Protein AF-A0A7J4VM39-F1 (afdb_monomer)

Foldseek 3Di:
DDEWEWEWDADPCFIWIDTPPRIDDGDNYSVVNVVVVVVVVVVCVVPDDHYDYDYDDDPDD

Nearest PDB structures (foldseek):
  4xuu-assembly1_D  TM=5.561E-01  e=7.129E-01  Homo sapiens
  5jn6-assembly1_A  TM=4.092E-01  e=5.073E-01  Rhodopseudomonas palustris CGA009
  4uud-assembly1_D  TM=4.580E-01  e=3.651E+00  Homo sapiens

pLDDT: mean 72.64, std 13.83, range [46.28, 88.62]

Solvent-accessible surface area (backbone atoms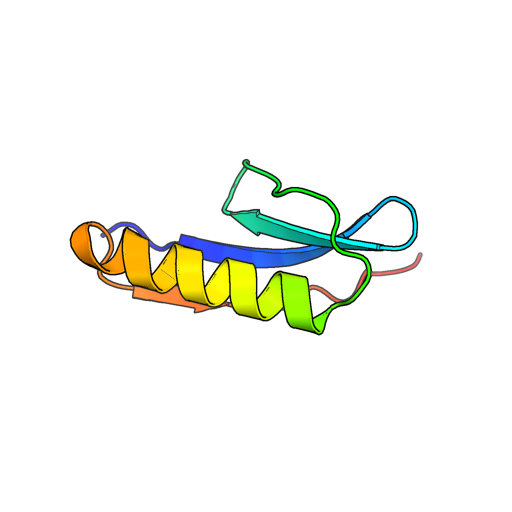 only — not comparable to full-atom values): 3648 Å² total; per-residue (Å²): 139,58,75,49,44,43,31,55,41,80,43,97,91,24,13,19,30,26,48,87,90,48,71,50,75,74,25,85,40,64,63,58,22,48,52,49,47,50,50,52,49,60,63,40,52,82,81,36,92,46,76,53,77,48,79,60,77,79,83,79,127

Sequence (61 aa):
MTYVTYEIVRHDGGWAYKLGNTLSETYAYREDAIEGAKSAAARQKLDVEDVSVREHAARTR

Mean predicted aligned error: 8.71 Å

Structure (mmCIF, N/CA/C/O backbone):
data_AF-A0A7J4VM39-F1
#
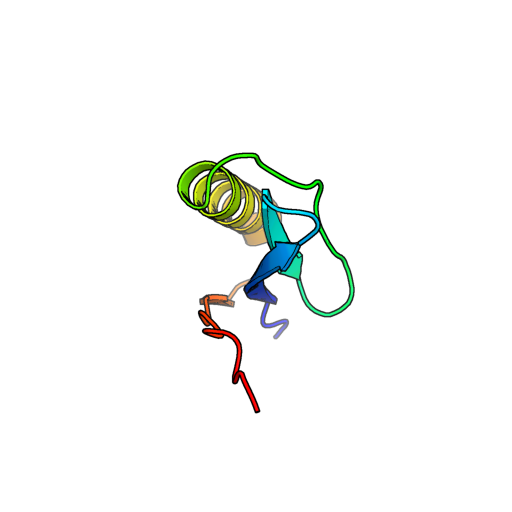_entry.id   AF-A0A7J4VM39-F1
#
loop_
_atom_site.group_PDB
_atom_site.id
_atom_site.type_symbol
_atom_site.label_atom_id
_atom_site.label_alt_id
_atom_site.label_comp_id
_atom_site.label_asym_id
_atom_site.label_entity_id
_atom_site.label_seq_id
_atom_site.pdbx_PDB_ins_code
_atom_site.Cartn_x
_atom_site.Cartn_y
_atom_site.Cartn_z
_atom_site.occupancy
_atom_site.B_iso_or_equiv
_atom_site.auth_seq_id
_atom_site.auth_comp_id
_atom_site.auth_asym_id
_atom_site.auth_atom_id
_atom_site.pdbx_PDB_model_num
ATOM 1 N N . MET A 1 1 ? -10.528 -2.539 17.920 1.00 49.31 1 MET A N 1
ATOM 2 C CA . MET A 1 1 ? -9.133 -2.854 17.551 1.00 49.31 1 MET A CA 1
ATOM 3 C C . MET A 1 1 ? -9.107 -3.278 16.094 1.00 49.31 1 MET A C 1
ATOM 5 O O . MET A 1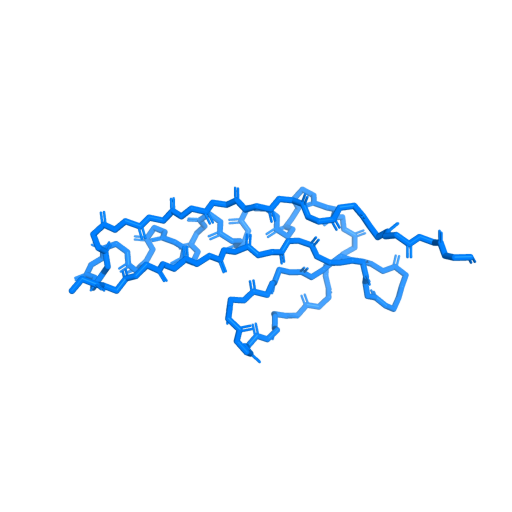 1 ? -9.457 -4.410 15.781 1.00 49.31 1 MET A O 1
ATOM 9 N N . THR A 1 2 ? -8.798 -2.343 15.204 1.00 56.25 2 THR A N 1
ATOM 10 C CA . THR A 1 2 ? -8.739 -2.547 13.752 1.00 56.25 2 THR A CA 1
ATOM 11 C C . THR A 1 2 ? -7.271 -2.627 13.352 1.00 56.25 2 THR A C 1
ATOM 13 O O . THR A 1 2 ? -6.544 -1.644 13.439 1.00 56.25 2 THR A O 1
ATOM 16 N N . TYR A 1 3 ? -6.827 -3.822 12.969 1.00 61.12 3 TYR A N 1
ATOM 17 C CA . TYR A 1 3 ? -5.464 -4.071 12.510 1.00 61.12 3 TYR A CA 1
ATOM 18 C C . TYR A 1 3 ? -5.418 -3.914 10.999 1.00 61.12 3 TYR A C 1
ATOM 20 O O . TYR A 1 3 ? -6.155 -4.581 10.269 1.00 61.12 3 TYR A O 1
ATOM 28 N N . VAL A 1 4 ? -4.545 -3.037 10.527 1.00 67.94 4 VAL A N 1
ATOM 29 C CA . VAL A 1 4 ? -4.413 -2.719 9.106 1.00 67.94 4 VAL A CA 1
ATOM 30 C C . VAL A 1 4 ? -3.135 -3.381 8.607 1.00 67.94 4 VAL A C 1
ATOM 32 O O . VAL A 1 4 ? -2.030 -3.029 9.016 1.00 67.94 4 VAL A O 1
ATOM 35 N N . THR A 1 5 ? -3.290 -4.405 7.765 1.00 73.38 5 THR A N 1
ATOM 36 C CA . THR A 1 5 ? -2.163 -5.114 7.144 1.00 73.38 5 THR A CA 1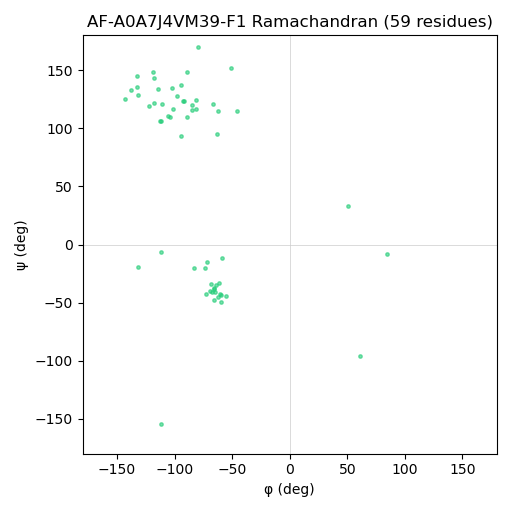
ATOM 37 C C . THR A 1 5 ? -1.975 -4.642 5.715 1.00 73.38 5 THR A C 1
ATOM 39 O O . THR A 1 5 ? -2.859 -4.832 4.881 1.00 73.38 5 THR A O 1
ATOM 42 N N . TYR A 1 6 ? -0.817 -4.040 5.449 1.00 80.12 6 TYR A N 1
ATOM 43 C CA . TYR A 1 6 ? -0.395 -3.673 4.103 1.00 80.12 6 TYR A CA 1
ATOM 44 C C . TYR A 1 6 ? 0.444 -4.804 3.508 1.00 80.12 6 TYR A C 1
ATOM 46 O O . TYR A 1 6 ? 1.458 -5.200 4.089 1.00 80.12 6 TYR A O 1
ATOM 54 N N . GLU A 1 7 ? 0.020 -5.306 2.353 1.00 84.12 7 GLU A N 1
ATOM 55 C CA . GLU A 1 7 ? 0.707 -6.335 1.577 1.00 84.12 7 GLU A CA 1
ATOM 56 C C . GLU A 1 7 ? 1.244 -5.721 0.286 1.00 84.12 7 GLU A C 1
ATOM 58 O O . GLU A 1 7 ? 0.483 -5.199 -0.525 1.00 84.12 7 GLU A O 1
ATOM 63 N N . ILE A 1 8 ? 2.555 -5.793 0.073 1.00 85.56 8 ILE A N 1
ATOM 64 C CA . ILE A 1 8 ? 3.164 -5.375 -1.191 1.00 85.56 8 ILE A CA 1
ATOM 65 C C . ILE A 1 8 ? 3.093 -6.545 -2.170 1.00 85.56 8 ILE A C 1
ATOM 67 O O . ILE A 1 8 ? 3.708 -7.588 -1.943 1.00 85.56 8 ILE A O 1
ATOM 71 N N . VAL A 1 9 ? 2.350 -6.369 -3.259 1.00 85.56 9 VAL A N 1
ATOM 72 C CA . VAL A 1 9 ? 2.152 -7.374 -4.306 1.00 85.56 9 VAL A CA 1
ATOM 73 C C . VAL A 1 9 ? 2.699 -6.869 -5.636 1.00 85.56 9 VAL A C 1
ATOM 75 O O . VAL A 1 9 ? 2.613 -5.687 -5.962 1.00 85.56 9 VAL A O 1
ATOM 78 N N . ARG A 1 10 ? 3.281 -7.772 -6.426 1.00 84.69 10 ARG A N 1
ATOM 79 C CA . ARG A 1 10 ? 3.713 -7.457 -7.789 1.00 84.69 10 ARG A CA 1
ATOM 80 C C . ARG A 1 10 ? 2.501 -7.553 -8.714 1.00 84.69 10 ARG A C 1
ATOM 82 O O . ARG A 1 10 ? 1.852 -8.596 -8.741 1.00 84.69 10 ARG A O 1
ATOM 89 N N . HIS A 1 11 ? 2.197 -6.489 -9.448 1.00 82.06 11 HIS A N 1
ATOM 90 C CA . HIS A 1 11 ? 1.021 -6.413 -10.317 1.00 82.06 11 HIS A CA 1
ATOM 91 C C . HIS A 1 11 ? 1.394 -5.748 -11.646 1.00 82.06 11 HIS A C 1
ATOM 93 O O . HIS A 1 11 ? 2.082 -4.734 -11.639 1.00 82.06 11 HIS A O 1
ATOM 99 N N . ASP A 1 12 ? 0.980 -6.335 -12.773 1.00 73.06 12 ASP A N 1
ATOM 100 C CA . ASP A 1 12 ? 1.148 -5.786 -14.135 1.00 73.06 12 ASP A CA 1
ATOM 101 C C . ASP A 1 12 ? 2.576 -5.324 -14.509 1.00 73.06 12 ASP A C 1
ATOM 103 O O . ASP A 1 12 ? 2.790 -4.357 -15.231 1.00 73.06 12 ASP A O 1
ATOM 107 N N . GLY A 1 13 ? 3.599 -6.004 -13.980 1.00 82.00 13 GLY A N 1
ATOM 108 C CA . GLY A 1 13 ? 5.005 -5.631 -14.189 1.00 82.00 13 GLY A CA 1
ATOM 109 C C . GLY A 1 13 ? 5.538 -4.557 -13.232 1.00 82.00 13 GLY A C 1
ATOM 110 O O . GLY A 1 13 ? 6.752 -4.368 -13.175 1.00 82.00 13 GLY A O 1
ATOM 111 N N . GLY A 1 14 ? 4.673 -3.948 -12.423 1.00 86.75 14 GLY A N 1
ATOM 112 C CA . GLY A 1 14 ? 5.008 -3.040 -11.330 1.00 86.75 14 GLY A CA 1
ATOM 113 C C . GLY A 1 14 ? 4.689 -3.619 -9.948 1.00 86.75 14 GLY A C 1
ATOM 114 O O . GLY A 1 14 ? 4.656 -4.836 -9.734 1.00 86.75 14 GLY A O 1
ATOM 115 N N . TRP A 1 15 ? 4.461 -2.726 -8.992 1.00 88.62 15 TRP A N 1
ATOM 116 C CA . TRP A 1 15 ? 4.231 -3.017 -7.582 1.00 88.62 15 TRP A CA 1
ATOM 117 C C . TRP A 1 15 ? 3.022 -2.251 -7.077 1.00 88.62 15 TRP A C 1
ATOM 119 O O . TRP A 1 15 ? 2.892 -1.063 -7.322 1.00 88.62 15 TRP A O 1
ATOM 129 N N . ALA A 1 16 ? 2.161 -2.902 -6.317 1.00 88.00 16 ALA A N 1
ATOM 130 C CA . ALA A 1 16 ? 1.035 -2.254 -5.670 1.00 88.00 16 ALA A CA 1
ATOM 131 C C . ALA A 1 16 ? 0.985 -2.685 -4.210 1.00 88.00 16 ALA A C 1
ATOM 133 O O . ALA A 1 16 ? 1.304 -3.826 -3.875 1.00 88.00 16 ALA A O 1
ATOM 134 N N . TYR A 1 17 ? 0.578 -1.777 -3.330 1.00 86.56 17 TYR A N 1
ATOM 135 C CA . TYR A 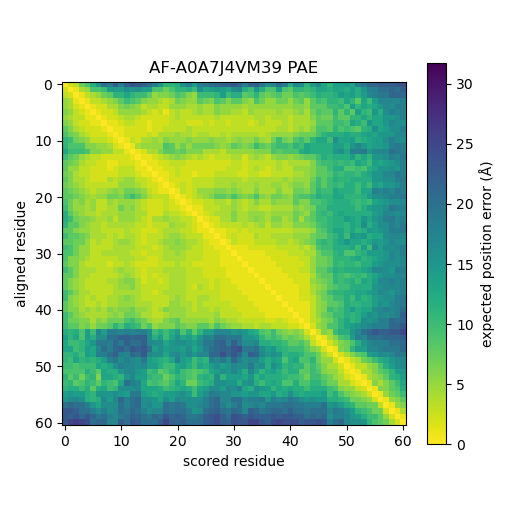1 17 ? 0.260 -2.144 -1.959 1.00 86.56 17 TYR A CA 1
ATOM 136 C C . TYR A 1 17 ? -1.238 -2.413 -1.839 1.00 86.56 17 TYR A C 1
ATOM 138 O O . TYR A 1 17 ? -2.070 -1.693 -2.391 1.00 86.56 17 TYR A O 1
ATOM 146 N N . LYS A 1 18 ? -1.583 -3.468 -1.117 1.00 83.56 18 LYS A N 1
ATOM 147 C CA . LYS A 1 18 ? -2.949 -3.889 -0.842 1.00 83.56 18 LYS A CA 1
ATOM 148 C C . LYS A 1 18 ? -3.212 -3.751 0.648 1.00 83.56 18 LYS A C 1
ATOM 150 O O . LYS A 1 18 ? -2.403 -4.190 1.457 1.00 83.56 18 LYS A O 1
ATOM 155 N N . LEU A 1 19 ? -4.352 -3.175 1.003 1.00 81.12 19 LEU A N 1
ATOM 156 C CA . LEU A 1 19 ? -4.854 -3.143 2.367 1.00 81.12 19 LEU A CA 1
ATOM 157 C C . LEU A 1 19 ? -6.121 -3.992 2.459 1.00 81.12 19 LEU A C 1
ATOM 159 O O . LEU A 1 19 ? -7.184 -3.585 1.986 1.00 81.12 19 LEU A O 1
ATOM 163 N N . GLY A 1 20 ? -6.015 -5.171 3.074 1.00 77.75 20 GLY A N 1
ATOM 164 C CA . GLY A 1 20 ? -7.144 -6.090 3.234 1.00 77.75 20 GLY A CA 1
ATOM 165 C C . GLY A 1 20 ? -7.703 -6.545 1.883 1.00 77.75 20 GLY A C 1
ATOM 166 O O . GLY A 1 20 ? -7.169 -7.471 1.278 1.00 77.75 20 GLY A O 1
ATOM 167 N N . ASN A 1 21 ? -8.752 -5.876 1.395 1.00 77.19 21 ASN A N 1
ATOM 168 C CA . ASN A 1 21 ? -9.381 -6.135 0.094 1.00 77.19 21 ASN A CA 1
ATOM 169 C C . ASN A 1 21 ? -9.203 -5.009 -0.939 1.00 77.19 21 ASN A C 1
ATOM 171 O O . ASN A 1 21 ? -9.574 -5.201 -2.094 1.00 77.19 21 ASN A O 1
ATOM 175 N N . THR A 1 22 ? -8.624 -3.872 -0.557 1.00 81.88 22 THR A N 1
ATOM 176 C CA . THR A 1 22 ? -8.413 -2.725 -1.450 1.00 81.88 22 THR A CA 1
ATOM 177 C C . THR A 1 22 ? -6.993 -2.746 -1.990 1.00 81.88 22 THR A C 1
ATOM 179 O O . THR A 1 22 ? -6.042 -2.834 -1.216 1.00 81.88 22 THR A O 1
ATOM 182 N N . LEU A 1 23 ? -6.842 -2.658 -3.309 1.00 81.00 23 LEU A N 1
ATOM 183 C CA . LEU A 1 23 ? -5.549 -2.592 -3.988 1.00 81.00 23 LEU A CA 1
ATOM 184 C C . LEU A 1 23 ? -5.276 -1.146 -4.412 1.00 81.00 23 LEU A C 1
ATOM 186 O O . LEU A 1 23 ? -6.179 -0.480 -4.917 1.00 81.00 23 LEU A O 1
ATOM 190 N N . SER A 1 24 ? -4.059 -0.659 -4.181 1.00 80.81 24 SER A N 1
ATOM 191 C CA . SER A 1 24 ? -3.639 0.662 -4.647 1.00 80.81 24 SER A CA 1
ATOM 192 C C . SER A 1 24 ? -3.246 0.633 -6.124 1.00 80.81 24 SER A C 1
ATOM 194 O O . SER A 1 24 ? -3.097 -0.428 -6.732 1.00 80.81 24 SER A O 1
ATOM 196 N N . GLU A 1 25 ? -3.050 1.824 -6.683 1.00 83.00 25 GLU A N 1
ATOM 197 C CA . GLU A 1 25 ? -2.471 2.033 -8.007 1.00 83.00 25 GLU A CA 1
ATOM 198 C C . GLU A 1 25 ? -1.152 1.263 -8.178 1.00 83.00 25 GLU A C 1
ATOM 200 O O . GLU A 1 25 ? -0.434 0.981 -7.213 1.00 83.00 25 GLU A O 1
ATOM 205 N N . THR A 1 26 ? -0.845 0.898 -9.424 1.00 87.38 26 THR A N 1
ATOM 206 C CA . THR A 1 26 ? 0.398 0.191 -9.745 1.00 87.38 26 THR A CA 1
ATOM 207 C C . THR A 1 26 ? 1.534 1.200 -9.853 1.00 87.3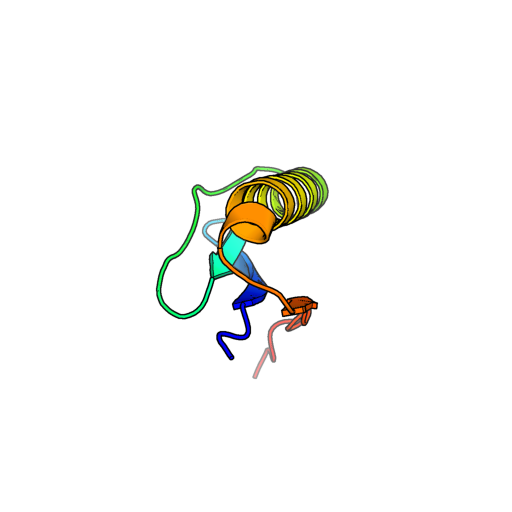8 26 THR A C 1
ATOM 209 O O . THR A 1 26 ? 1.538 2.063 -10.727 1.00 87.38 26 THR A O 1
ATOM 212 N N . TYR A 1 27 ? 2.507 1.074 -8.965 1.00 84.44 27 TYR A N 1
ATOM 213 C CA . TYR A 1 27 ? 3.747 1.832 -8.956 1.00 84.44 27 TYR A CA 1
ATOM 214 C C . TYR A 1 27 ? 4.815 1.122 -9.787 1.00 84.44 27 TYR A C 1
ATOM 216 O O . TYR A 1 27 ? 4.874 -0.108 -9.842 1.00 84.44 27 TYR A O 1
ATOM 224 N N . ALA A 1 28 ? 5.702 1.892 -10.414 1.00 85.81 28 ALA A N 1
ATOM 225 C CA . ALA A 1 28 ? 6.820 1.334 -11.175 1.00 85.81 28 ALA A CA 1
ATOM 226 C C . ALA A 1 28 ? 7.850 0.640 -10.262 1.00 85.81 28 ALA A C 1
ATOM 228 O O . ALA A 1 28 ? 8.424 -0.384 -10.638 1.00 85.81 28 ALA A O 1
ATOM 229 N N . TYR A 1 29 ? 8.040 1.155 -9.042 1.00 85.00 29 TYR A N 1
ATOM 230 C CA . TYR A 1 29 ? 9.026 0.660 -8.086 1.00 85.00 29 TYR A CA 1
ATOM 231 C C . TYR A 1 29 ? 8.375 0.152 -6.802 1.00 85.00 29 TYR A C 1
ATOM 233 O O . TYR A 1 29 ? 7.348 0.643 -6.336 1.00 85.00 29 TYR A O 1
ATOM 241 N N . ARG A 1 30 ? 9.021 -0.848 -6.196 1.00 83.19 30 ARG A N 1
ATOM 242 C CA . ARG A 1 30 ? 8.618 -1.404 -4.899 1.00 83.19 30 ARG A CA 1
ATOM 243 C C . ARG A 1 30 ? 8.677 -0.355 -3.790 1.00 83.19 30 ARG A C 1
ATOM 245 O O . ARG A 1 30 ? 7.891 -0.402 -2.852 1.00 83.19 30 ARG A O 1
ATOM 252 N N . GLU A 1 31 ? 9.632 0.558 -3.899 1.00 86.12 31 GLU A N 1
ATOM 253 C CA . GLU A 1 31 ? 9.921 1.611 -2.928 1.00 86.12 31 GLU A CA 1
ATOM 254 C C . GLU A 1 31 ? 8.759 2.606 -2.852 1.00 86.12 31 GLU A C 1
A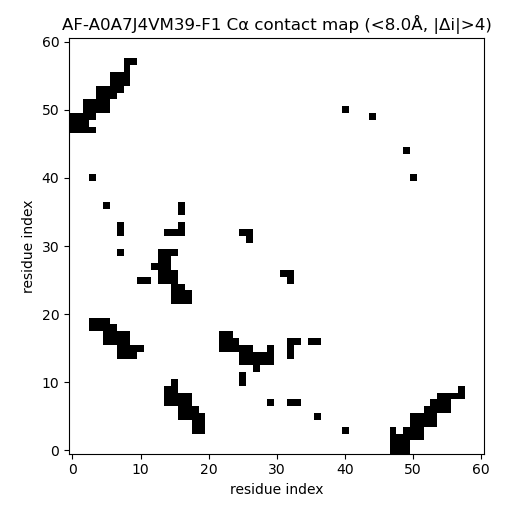TOM 256 O O . GLU A 1 31 ? 8.228 2.819 -1.764 1.00 86.12 31 GLU A O 1
ATOM 261 N N . ASP A 1 32 ? 8.268 3.075 -4.005 1.00 87.31 32 ASP A N 1
ATOM 262 C CA . ASP A 1 32 ? 7.057 3.897 -4.115 1.00 87.31 32 ASP A CA 1
ATOM 263 C C . ASP A 1 32 ? 5.835 3.226 -3.473 1.00 87.31 32 ASP A C 1
ATOM 265 O O . ASP A 1 32 ? 5.094 3.856 -2.718 1.00 87.31 32 ASP A O 1
ATOM 269 N N . ALA A 1 33 ? 5.635 1.924 -3.715 1.00 86.31 33 ALA A N 1
ATOM 270 C CA . ALA A 1 33 ? 4.527 1.188 -3.107 1.00 86.31 33 ALA A CA 1
ATOM 271 C C . ALA A 1 33 ? 4.652 1.123 -1.571 1.00 86.31 33 ALA A C 1
ATOM 273 O O . ALA A 1 33 ? 3.647 1.190 -0.859 1.00 86.31 33 ALA A O 1
ATOM 274 N N . ILE A 1 34 ? 5.875 1.029 -1.041 1.00 84.06 34 ILE A N 1
ATOM 275 C CA . ILE A 1 34 ? 6.139 1.031 0.404 1.00 84.06 34 ILE A CA 1
ATOM 276 C C . ILE A 1 34 ? 5.935 2.424 1.002 1.00 84.06 34 ILE A C 1
ATOM 278 O O . ILE A 1 34 ? 5.349 2.538 2.080 1.00 84.06 34 ILE A O 1
ATOM 282 N N . GLU A 1 35 ? 6.390 3.4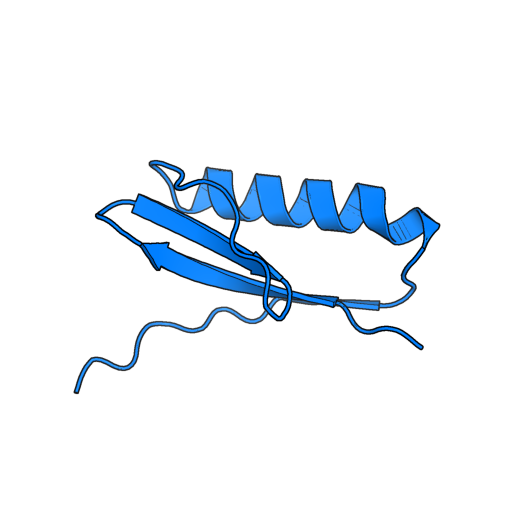85 0.338 1.00 86.19 35 GLU A N 1
ATOM 283 C CA . GLU A 1 35 ? 6.165 4.863 0.790 1.00 86.19 35 GLU A CA 1
ATOM 284 C C . GLU A 1 35 ? 4.682 5.242 0.749 1.00 86.19 35 GLU A C 1
ATOM 286 O O . GLU A 1 35 ? 4.175 5.865 1.690 1.00 86.19 35 GLU A O 1
ATOM 291 N N . GLY A 1 36 ? 3.962 4.787 -0.280 1.00 83.81 36 GLY A N 1
ATOM 292 C CA . GLY A 1 36 ? 2.510 4.897 -0.384 1.00 83.81 36 GLY A CA 1
ATOM 293 C C . GLY A 1 36 ? 1.803 4.188 0.770 1.00 83.81 36 GLY A C 1
ATOM 294 O O . GLY A 1 36 ? 1.002 4.809 1.471 1.00 83.81 36 GLY A O 1
ATOM 295 N N . ALA A 1 37 ? 2.169 2.932 1.048 1.00 82.00 37 ALA A N 1
ATOM 296 C CA . ALA A 1 37 ? 1.638 2.179 2.184 1.00 82.00 37 ALA A CA 1
ATOM 297 C C . ALA A 1 37 ? 1.946 2.855 3.534 1.00 82.00 37 ALA A C 1
ATOM 299 O O . ALA A 1 37 ? 1.066 2.955 4.388 1.00 82.00 37 ALA A O 1
ATOM 300 N N . LYS A 1 38 ? 3.167 3.372 3.731 1.00 80.62 38 LYS A N 1
ATOM 301 C CA . LYS A 1 38 ? 3.559 4.101 4.953 1.00 80.62 38 LYS A CA 1
ATOM 302 C C . LYS A 1 38 ? 2.784 5.406 5.117 1.00 80.62 38 LYS A C 1
ATOM 304 O O . LYS A 1 38 ? 2.356 5.715 6.226 1.00 80.62 38 LYS A O 1
ATOM 309 N N . SER A 1 39 ? 2.578 6.153 4.036 1.00 83.31 39 SER A N 1
ATOM 310 C CA . SER A 1 39 ? 1.789 7.390 4.049 1.00 83.31 39 SER A CA 1
ATOM 311 C C . SER A 1 39 ? 0.311 7.112 4.311 1.00 83.31 39 SER A C 1
ATOM 313 O O . SER A 1 39 ? -0.320 7.825 5.092 1.00 83.31 39 SER A O 1
ATOM 315 N N . ALA A 1 40 ? -0.240 6.055 3.710 1.00 78.50 40 ALA A N 1
ATOM 316 C CA . ALA A 1 40 ? -1.601 5.596 3.966 1.00 78.50 40 ALA A CA 1
ATOM 317 C C . ALA A 1 40 ? -1.769 5.166 5.430 1.00 78.50 40 ALA A C 1
ATOM 319 O O . ALA A 1 40 ? -2.698 5.623 6.092 1.00 78.50 40 ALA A O 1
ATOM 320 N N . ALA A 1 41 ? -0.818 4.396 5.966 1.00 74.06 41 ALA A N 1
ATOM 321 C CA . ALA A 1 41 ? -0.769 4.025 7.375 1.00 74.06 41 ALA A CA 1
ATOM 322 C C . ALA A 1 41 ? -0.679 5.253 8.293 1.00 74.06 41 ALA A C 1
ATOM 324 O O . ALA A 1 41 ? -1.384 5.321 9.292 1.00 74.06 41 ALA A O 1
ATOM 325 N N . ALA A 1 42 ? 0.151 6.245 7.957 1.00 74.62 42 ALA A N 1
ATOM 326 C CA . ALA A 1 42 ? 0.299 7.470 8.742 1.00 74.62 42 ALA A CA 1
ATOM 327 C C . ALA A 1 42 ? -0.976 8.328 8.749 1.00 74.62 42 ALA A C 1
ATOM 329 O O . ALA A 1 42 ? -1.328 8.882 9.786 1.00 74.62 42 ALA A O 1
ATOM 330 N N . ARG A 1 43 ? -1.697 8.402 7.623 1.00 72.00 43 ARG A N 1
ATOM 331 C CA . ARG A 1 43 ? -3.013 9.060 7.544 1.00 72.00 43 ARG A CA 1
ATOM 332 C C . ARG A 1 43 ? -4.079 8.284 8.312 1.00 72.00 43 ARG A C 1
ATOM 334 O O . ARG A 1 43 ? -4.899 8.884 8.996 1.00 72.00 43 ARG A O 1
ATOM 341 N N . GLN A 1 44 ? -4.038 6.958 8.223 1.00 66.44 44 GLN A N 1
ATOM 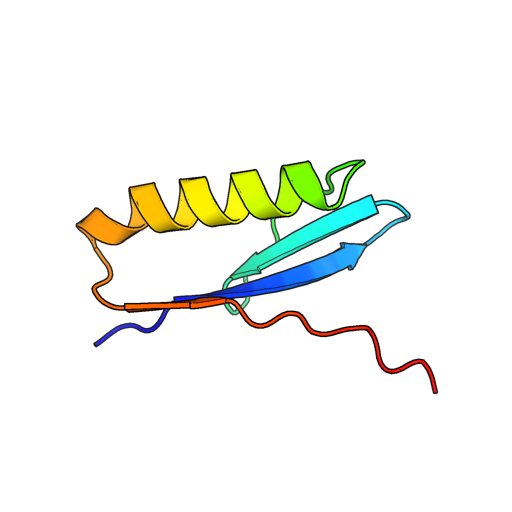342 C CA . GLN A 1 44 ? -4.949 6.076 8.936 1.00 66.44 44 GLN A CA 1
ATOM 343 C C . GLN A 1 44 ? -4.653 5.981 10.432 1.00 66.44 44 GLN A C 1
ATOM 345 O O . GLN A 1 44 ? -5.570 5.672 11.167 1.00 66.44 44 GLN A O 1
ATOM 350 N N . LYS A 1 45 ? -3.454 6.308 10.933 1.00 55.56 45 LYS A N 1
ATOM 351 C CA . LYS A 1 45 ? -3.166 6.388 12.382 1.00 55.56 45 LYS A CA 1
ATOM 352 C C . LYS A 1 45 ? -4.035 7.394 13.151 1.00 55.56 45 LYS A C 1
ATOM 354 O O . LYS A 1 45 ? -4.033 7.365 14.375 1.00 55.56 45 LYS A O 1
ATOM 359 N N . LEU A 1 46 ? -4.788 8.258 12.466 1.00 54.72 46 LEU A N 1
ATOM 360 C CA . LEU A 1 46 ? -5.868 9.031 13.090 1.00 54.72 46 LEU A CA 1
ATOM 361 C C . LEU A 1 46 ? -7.103 8.170 13.446 1.00 54.72 46 LEU A C 1
ATOM 363 O O . LEU A 1 46 ? -7.934 8.619 14.223 1.00 54.72 46 LEU A O 1
ATOM 367 N N . ASP A 1 47 ? -7.206 6.952 12.908 1.00 48.81 47 ASP A N 1
ATOM 368 C CA . ASP A 1 47 ? -8.352 6.031 12.999 1.00 48.81 47 ASP A CA 1
ATOM 369 C C . ASP A 1 47 ? -7.964 4.578 13.392 1.00 48.81 47 ASP A C 1
ATOM 371 O O . ASP A 1 47 ? -8.801 3.818 13.875 1.00 48.81 47 ASP A O 1
ATOM 375 N N . VAL A 1 48 ? -6.694 4.168 13.243 1.00 49.75 48 VAL A N 1
ATOM 376 C CA . VAL A 1 48 ? -6.207 2.811 13.573 1.00 49.75 48 VAL A CA 1
ATOM 377 C C . VAL A 1 48 ? -4.938 2.800 14.418 1.00 49.75 48 VAL A C 1
ATOM 379 O O . VAL A 1 48 ? -3.920 3.404 14.084 1.00 49.75 48 VAL A O 1
ATOM 382 N N . GLU A 1 49 ? -5.011 2.044 15.512 1.00 53.66 49 GLU A N 1
ATOM 383 C CA . GLU A 1 49 ? -4.002 1.977 16.575 1.00 53.66 49 GLU A CA 1
ATOM 384 C C . GLU A 1 49 ? -2.830 1.015 16.265 1.00 53.66 49 GLU A C 1
ATOM 386 O O . GLU A 1 49 ? -1.757 1.182 16.838 1.00 53.66 49 GLU A O 1
ATOM 391 N N . ASP A 1 50 ? -2.975 0.051 15.336 1.00 56.06 50 ASP A N 1
ATOM 392 C CA . ASP A 1 50 ? -1.943 -0.966 15.046 1.00 56.06 50 ASP A CA 1
ATOM 393 C C . ASP A 1 50 ? -1.837 -1.325 13.546 1.00 56.06 50 ASP A C 1
ATOM 395 O O . ASP A 1 50 ? -2.818 -1.695 12.889 1.00 56.06 50 ASP A O 1
ATOM 399 N N . VAL A 1 51 ? -0.624 -1.209 12.991 1.00 59.50 51 VAL A N 1
ATOM 400 C CA . VAL A 1 51 ? -0.318 -1.479 11.576 1.00 59.50 51 VAL A CA 1
ATOM 401 C C . VAL A 1 51 ? 0.755 -2.560 11.486 1.00 59.50 51 VAL A C 1
ATOM 403 O O . VAL A 1 51 ? 1.888 -2.356 11.918 1.00 59.50 51 VAL A O 1
ATOM 406 N N . SER A 1 52 ? 0.421 -3.687 10.859 1.00 56.12 52 SER A N 1
ATOM 407 C CA . SER A 1 52 ? 1.328 -4.822 10.646 1.00 56.12 52 SER A CA 1
ATOM 408 C C . SER A 1 52 ? 1.650 -4.958 9.155 1.00 56.12 52 SER A C 1
ATOM 410 O O . SER A 1 52 ? 0.809 -5.396 8.382 1.00 56.12 52 SER A O 1
ATOM 412 N N . VAL A 1 53 ? 2.853 -4.590 8.711 1.00 61.03 53 VAL A N 1
ATOM 413 C CA . VAL A 1 53 ? 3.265 -4.760 7.302 1.00 61.03 53 VAL A CA 1
ATOM 414 C C . VAL A 1 53 ? 3.804 -6.179 7.108 1.00 61.03 53 VAL A C 1
ATOM 416 O O . VAL A 1 53 ? 4.773 -6.561 7.766 1.00 61.03 53 VAL A O 1
ATOM 419 N N . ARG A 1 54 ? 3.185 -6.974 6.226 1.00 62.00 54 ARG A N 1
ATOM 420 C CA . ARG A 1 54 ? 3.668 -8.317 5.862 1.00 62.00 54 ARG A CA 1
ATOM 421 C C . ARG A 1 54 ? 4.007 -8.355 4.380 1.00 62.00 54 ARG A C 1
ATOM 423 O O . ARG A 1 54 ? 3.163 -8.105 3.527 1.00 62.00 54 ARG A O 1
ATOM 430 N N . GLU A 1 55 ? 5.253 -8.693 4.077 1.00 58.91 55 GLU A N 1
ATOM 431 C CA . GLU A 1 55 ? 5.724 -8.829 2.702 1.00 58.91 55 GLU A CA 1
ATOM 432 C C . GLU A 1 55 ? 5.496 -10.267 2.233 1.00 58.91 55 GLU A C 1
ATOM 434 O O . GLU A 1 55 ? 6.153 -11.195 2.705 1.00 58.91 55 GLU A O 1
ATOM 439 N N . HIS A 1 56 ? 4.549 -10.471 1.318 1.00 53.69 56 HIS A N 1
ATOM 440 C CA . HIS A 1 56 ? 4.298 -11.788 0.745 1.00 53.69 56 HIS A CA 1
ATOM 441 C C . HIS A 1 56 ? 5.083 -11.911 -0.566 1.00 53.69 56 HIS A C 1
ATOM 443 O O . HIS A 1 56 ? 4.630 -11.501 -1.634 1.00 53.69 56 HIS A O 1
ATOM 449 N N . ALA A 1 57 ? 6.301 -12.455 -0.488 1.00 51.25 57 ALA A N 1
ATOM 450 C CA . ALA A 1 57 ? 7.038 -12.863 -1.677 1.00 51.25 57 ALA A CA 1
ATOM 451 C C . ALA A 1 57 ? 6.236 -13.973 -2.371 1.00 51.25 57 ALA A C 1
ATOM 453 O O . ALA A 1 57 ? 6.006 -15.034 -1.790 1.00 51.25 57 ALA A O 1
ATOM 454 N N . ALA A 1 58 ? 5.756 -13.690 -3.582 1.00 49.81 58 ALA A N 1
ATOM 455 C CA . ALA A 1 58 ? 4.919 -14.583 -4.369 1.00 49.81 58 ALA A CA 1
ATOM 456 C C . ALA A 1 58 ? 5.475 -16.019 -4.363 1.00 49.81 58 ALA A C 1
ATOM 458 O O . ALA A 1 58 ? 6.553 -16.282 -4.901 1.00 49.81 58 ALA A O 1
ATOM 459 N N . ARG A 1 59 ? 4.726 -16.959 -3.770 1.00 47.34 59 ARG A N 1
ATOM 460 C CA . ARG A 1 59 ? 4.928 -18.395 -3.992 1.00 47.34 59 ARG A CA 1
ATOM 461 C C . ARG A 1 59 ? 4.659 -18.669 -5.470 1.00 47.34 59 ARG A C 1
ATOM 463 O O . ARG A 1 59 ? 3.515 -18.842 -5.877 1.00 47.34 59 ARG A O 1
ATOM 470 N N . THR A 1 60 ? 5.727 -18.680 -6.257 1.00 54.00 60 THR A N 1
ATOM 471 C CA . THR A 1 60 ? 5.750 -19.326 -7.569 1.00 54.00 60 THR A CA 1
ATOM 472 C C . THR A 1 60 ? 5.605 -20.824 -7.318 1.00 54.00 60 THR A C 1
ATOM 474 O O . THR A 1 60 ? 6.371 -21.392 -6.537 1.00 54.00 60 THR A O 1
ATOM 477 N N . ARG A 1 61 ? 4.563 -21.424 -7.889 1.00 46.28 61 ARG A N 1
ATOM 478 C CA . ARG A 1 61 ? 4.401 -22.875 -7.975 1.00 46.28 61 ARG A CA 1
ATOM 479 C C . ARG A 1 61 ? 5.017 -23.359 -9.277 1.00 46.28 61 ARG A C 1
ATOM 481 O O . ARG A 1 61 ? 4.944 -22.581 -10.253 1.00 46.28 61 ARG A O 1
#

Radius of gyration: 11.68 Å; Cα contacts (8 Å, |Δi|>4): 97; chains: 1; bounding box: 19×32×32 Å

Secondary structure (DSSP, 8-state):
--EEEEEEEEETTEEEEEETTEEPPPBSSHHHHHHHHHHHHHHHTTT-SEEEEE-------